Protein AF-A0A644VQV8-F1 (afdb_monomer_lite)

Secondary structure (DSSP, 8-state):
-PPPHHHHHHHHHHHHHHHHHHHTT--TT-TTTEEEEEEEEETTEEEESGGG----SEEEEEEEEEEETTEEEEEEEEEETTEEEEEEEEEEEETTEEEEEEEEE-

Sequence (106 aa):
MPLSTQTKDQILALLKKVEMCSLQESFAGSEKIIAPDAVLFAPGIEQRGREQFSPGRLVFEGSEVKGEGVIAWVSGGCSRDGKPGRFSAVLRGTGHAWELVLLHIA

Structure (mmCIF, N/CA/C/O backbone):
data_AF-A0A644VQV8-F1
#
_entry.id   AF-A0A644VQV8-F1
#
loop_
_atom_site.group_PDB
_atom_site.id
_atom_site.type_symbol
_atom_site.label_atom_id
_atom_site.label_alt_id
_atom_site.label_comp_id
_atom_site.label_asym_id
_atom_site.label_entity_id
_atom_site.label_seq_id
_atom_site.pdbx_PDB_ins_code
_atom_site.Cartn_x
_atom_site.Cartn_y
_atom_site.Cartn_z
_atom_site.occupancy
_atom_site.B_iso_or_equiv
_atom_site.auth_seq_id
_atom_site.auth_comp_id
_atom_site.auth_asym_id
_atom_site.auth_atom_id
_atom_site.pdbx_PDB_model_num
ATOM 1 N N . MET A 1 1 ? -20.464 2.136 10.114 1.00 60.47 1 MET A N 1
ATOM 2 C CA . MET A 1 1 ? -19.848 2.252 11.459 1.00 60.47 1 MET A CA 1
ATOM 3 C C . MET A 1 1 ? -18.415 2.735 11.296 1.00 60.47 1 MET A C 1
ATOM 5 O O . MET A 1 1 ? -17.776 2.291 10.351 1.00 60.47 1 MET A O 1
ATOM 9 N N . PRO A 1 2 ? -17.908 3.631 12.156 1.00 72.50 2 PRO A N 1
ATOM 10 C CA . PRO A 1 2 ? -16.500 4.019 12.119 1.00 72.50 2 PRO A CA 1
ATOM 11 C C . PRO A 1 2 ? -15.598 2.820 12.451 1.00 72.50 2 PRO A C 1
ATOM 13 O O . PRO A 1 2 ? -15.944 2.009 13.310 1.00 72.50 2 PRO A O 1
ATOM 16 N N . LEU A 1 3 ? -14.440 2.715 11.787 1.00 83.69 3 LEU A N 1
ATOM 17 C CA . LEU A 1 3 ? -13.417 1.726 12.142 1.00 83.69 3 LEU A CA 1
ATOM 18 C C . LEU A 1 3 ? -12.989 1.908 13.602 1.00 83.69 3 LEU A C 1
ATOM 20 O O . LEU A 1 3 ? -12.760 3.040 14.044 1.00 83.69 3 LEU A O 1
ATOM 24 N N . SER A 1 4 ? -12.829 0.794 14.318 1.00 90.06 4 SER A N 1
ATOM 25 C CA . SER A 1 4 ? -12.266 0.810 15.668 1.00 90.06 4 SER A CA 1
ATOM 26 C C . SER A 1 4 ? -10.831 1.351 15.652 1.00 90.06 4 SER A C 1
ATOM 28 O O . SER A 1 4 ? -10.116 1.201 14.657 1.00 90.06 4 SER A O 1
ATOM 30 N N . THR A 1 5 ? -10.387 1.952 16.759 1.00 90.94 5 THR A N 1
ATOM 31 C CA . THR A 1 5 ? -8.995 2.409 16.915 1.00 90.94 5 THR A CA 1
ATOM 32 C C . THR A 1 5 ? -8.011 1.262 16.688 1.00 90.94 5 THR A C 1
ATOM 34 O O . THR A 1 5 ? -7.084 1.407 15.902 1.00 90.94 5 THR A O 1
ATOM 37 N N . GLN A 1 6 ? -8.293 0.081 17.248 1.00 90.94 6 GLN A N 1
ATOM 38 C CA . GLN A 1 6 ? -7.469 -1.116 17.064 1.00 90.94 6 GLN A CA 1
ATOM 39 C C . GLN A 1 6 ? -7.293 -1.485 15.584 1.00 90.94 6 GLN A C 1
ATOM 41 O O . GLN A 1 6 ? -6.184 -1.778 15.145 1.00 90.94 6 GLN A O 1
ATOM 46 N N . THR A 1 7 ? -8.372 -1.456 14.797 1.00 91.44 7 THR A N 1
ATOM 47 C CA . THR A 1 7 ? -8.306 -1.763 13.362 1.00 91.44 7 THR A CA 1
ATOM 48 C C . THR A 1 7 ? -7.488 -0.724 12.599 1.00 91.44 7 THR A C 1
ATOM 50 O O . THR A 1 7 ? -6.702 -1.086 11.726 1.00 91.44 7 THR A O 1
ATOM 53 N N . LYS A 1 8 ? -7.626 0.562 12.943 1.00 92.69 8 LYS A N 1
ATOM 54 C CA . LYS A 1 8 ? -6.806 1.625 12.343 1.00 92.69 8 LYS A CA 1
ATOM 55 C C . LYS A 1 8 ? -5.324 1.418 12.648 1.00 92.69 8 LYS A C 1
ATOM 57 O O . LYS A 1 8 ? -4.517 1.463 11.724 1.00 92.69 8 LYS A O 1
ATOM 62 N N . ASP A 1 9 ? -4.981 1.116 13.897 1.00 92.81 9 ASP A N 1
ATOM 63 C CA . ASP A 1 9 ? -3.597 0.877 14.315 1.00 92.81 9 ASP A CA 1
ATOM 64 C C . ASP A 1 9 ? -2.989 -0.333 13.593 1.00 92.81 9 ASP A C 1
ATOM 66 O O . ASP A 1 9 ? -1.840 -0.289 13.157 1.00 92.81 9 ASP A O 1
ATOM 70 N N . GLN A 1 10 ? -3.771 -1.397 13.384 1.00 92.50 10 GLN A N 1
ATOM 71 C CA . GLN A 1 10 ? -3.349 -2.572 12.612 1.00 92.50 10 GLN A CA 1
ATOM 72 C C . GLN A 1 10 ? -3.054 -2.233 11.145 1.00 92.50 10 GLN A C 1
ATOM 74 O O . GLN A 1 10 ? -2.040 -2.678 10.605 1.00 92.50 10 GLN A O 1
ATOM 79 N N . ILE A 1 11 ? -3.909 -1.429 10.509 1.00 94.25 11 ILE A N 1
ATOM 80 C CA . ILE A 1 11 ? -3.722 -0.981 9.123 1.00 94.25 11 ILE A CA 1
ATOM 81 C C . ILE A 1 11 ? -2.482 -0.084 9.002 1.00 94.25 11 ILE A C 1
ATOM 83 O O . ILE A 1 11 ? -1.669 -0.271 8.097 1.00 94.25 11 ILE A O 1
ATOM 87 N N . LEU A 1 12 ? -2.296 0.854 9.933 1.00 94.56 12 LEU A N 1
ATOM 88 C CA . LEU A 1 12 ? -1.117 1.722 9.961 1.00 94.56 12 LEU A CA 1
ATOM 89 C C . LEU A 1 12 ? 0.171 0.923 10.202 1.00 94.56 12 LEU A C 1
ATOM 91 O O . LEU A 1 12 ? 1.178 1.156 9.534 1.00 94.56 12 LEU A O 1
ATOM 95 N N . ALA A 1 13 ? 0.136 -0.069 11.094 1.00 93.69 13 ALA A N 1
ATOM 96 C CA . ALA A 1 13 ? 1.259 -0.974 11.314 1.00 93.69 13 ALA A CA 1
ATOM 97 C C . ALA A 1 13 ? 1.588 -1.798 10.058 1.00 93.69 13 ALA A C 1
ATOM 99 O O . ALA A 1 13 ? 2.761 -2.039 9.774 1.00 93.69 13 ALA A O 1
ATOM 100 N N . LEU A 1 14 ? 0.579 -2.213 9.284 1.00 94.56 14 LEU A N 1
ATOM 101 C CA . LEU A 1 14 ? 0.786 -2.891 8.004 1.00 94.56 14 LEU A CA 1
ATOM 102 C C . LEU A 1 14 ? 1.449 -1.967 6.977 1.00 94.56 14 LEU A C 1
ATOM 104 O O . LEU A 1 14 ? 2.439 -2.370 6.368 1.00 94.56 14 LEU A O 1
ATOM 108 N N . LEU A 1 15 ? 0.984 -0.721 6.835 1.00 95.06 15 LEU A N 1
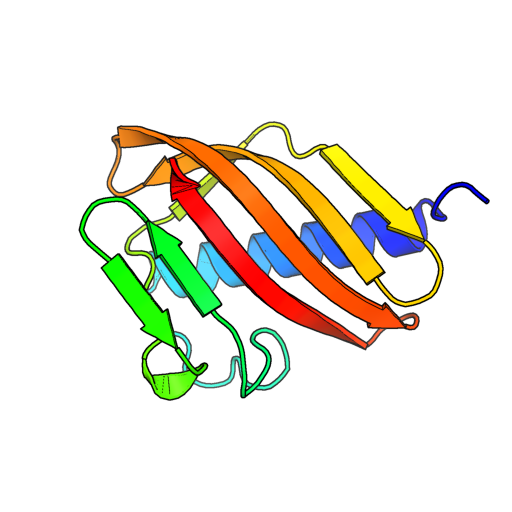ATOM 109 C CA . LEU A 1 15 ? 1.634 0.264 5.961 1.00 95.06 15 LEU A CA 1
ATOM 110 C C . LEU A 1 15 ? 3.087 0.511 6.361 1.00 95.06 15 LEU A C 1
ATOM 112 O O . LEU A 1 15 ? 3.961 0.554 5.500 1.00 95.06 15 LEU A O 1
ATOM 116 N N . LYS A 1 16 ? 3.376 0.574 7.664 1.00 94.75 16 LYS A N 1
ATOM 117 C CA . LYS A 1 16 ? 4.755 0.698 8.144 1.00 94.75 16 LYS A CA 1
ATOM 118 C C . LYS A 1 16 ? 5.616 -0.509 7.762 1.00 94.75 16 LYS A C 1
ATOM 120 O O . LYS A 1 16 ? 6.794 -0.342 7.465 1.00 94.75 16 LYS A O 1
ATOM 125 N N . LYS A 1 17 ? 5.056 -1.722 7.724 1.00 94.19 17 LYS A N 1
ATOM 126 C CA . LYS A 1 17 ? 5.779 -2.903 7.223 1.00 94.19 17 LYS A CA 1
ATOM 127 C C . LYS A 1 17 ? 6.060 -2.814 5.726 1.00 94.19 17 LYS A C 1
ATOM 129 O O . LYS A 1 17 ? 7.179 -3.111 5.328 1.00 94.19 17 LYS A O 1
ATOM 134 N N . VAL A 1 18 ? 5.092 -2.365 4.922 1.00 94.69 18 VAL A N 1
ATOM 135 C CA . VAL A 1 18 ? 5.298 -2.112 3.482 1.00 94.69 18 VAL A CA 1
ATOM 136 C C . VAL A 1 18 ? 6.426 -1.104 3.277 1.00 94.69 18 VAL A C 1
ATOM 138 O O . VAL A 1 18 ? 7.313 -1.339 2.463 1.00 94.69 18 VAL A O 1
ATOM 141 N N . GLU A 1 19 ? 6.432 -0.027 4.064 1.00 95.00 19 GLU A N 1
ATOM 142 C CA . GLU A 1 19 ? 7.499 0.973 4.068 1.00 95.00 19 GLU A CA 1
ATOM 143 C C . GLU A 1 19 ? 8.869 0.338 4.338 1.00 95.00 19 GLU A C 1
ATOM 145 O O . GLU A 1 19 ? 9.790 0.485 3.538 1.00 95.00 19 GLU A O 1
ATOM 150 N N . MET A 1 20 ? 8.996 -0.442 5.416 1.00 94.12 20 MET A N 1
ATOM 151 C CA . MET A 1 20 ? 10.251 -1.116 5.766 1.00 94.12 20 MET A CA 1
ATOM 152 C C . MET A 1 20 ? 10.729 -2.076 4.670 1.00 94.12 20 MET A C 1
ATOM 154 O O . MET A 1 20 ? 11.907 -2.044 4.320 1.00 94.12 20 MET A O 1
ATOM 158 N N . CYS A 1 21 ? 9.833 -2.890 4.101 1.00 93.50 21 CYS A N 1
ATOM 159 C CA . CYS A 1 21 ? 10.159 -3.779 2.981 1.00 93.50 21 CYS A CA 1
ATOM 160 C C . CYS A 1 21 ? 10.642 -2.989 1.756 1.00 93.50 21 CYS A C 1
ATOM 162 O O . CYS A 1 21 ? 11.624 -3.365 1.121 1.00 93.50 21 CYS A O 1
ATOM 164 N N . SER A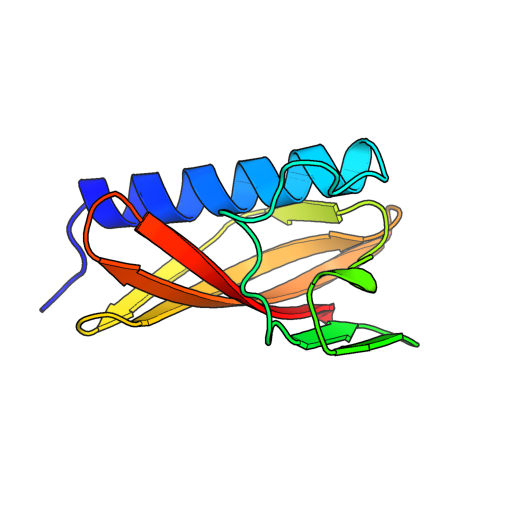 1 22 ? 9.998 -1.856 1.459 1.00 93.31 22 SER A N 1
ATOM 165 C CA . SER A 1 22 ? 10.381 -0.988 0.342 1.00 93.31 22 SER A CA 1
ATOM 166 C C . SER A 1 22 ? 11.768 -0.362 0.529 1.00 93.31 22 SER A C 1
ATOM 168 O O . SER A 1 22 ? 12.555 -0.310 -0.410 1.00 93.31 22 SER A O 1
ATOM 170 N N . LEU A 1 23 ? 12.105 0.050 1.757 1.00 91.94 23 LEU A N 1
ATOM 171 C CA . LEU A 1 23 ? 13.410 0.623 2.099 1.00 91.94 23 LEU A CA 1
ATOM 172 C C . LEU A 1 23 ? 14.532 -0.418 2.044 1.00 91.94 23 LEU A C 1
ATOM 174 O O . LEU A 1 23 ? 15.670 -0.075 1.736 1.00 91.94 23 LEU A O 1
ATOM 178 N N . GLN A 1 24 ? 14.211 -1.676 2.344 1.00 90.38 24 GLN A N 1
ATOM 179 C CA . GLN A 1 24 ? 15.120 -2.816 2.214 1.00 90.38 24 GLN A CA 1
ATOM 180 C C . GLN A 1 24 ? 15.171 -3.372 0.785 1.00 90.38 24 GLN A C 1
ATOM 182 O O . GLN A 1 24 ? 15.915 -4.319 0.540 1.00 90.38 24 GLN A O 1
ATOM 187 N N . GLU A 1 25 ? 14.370 -2.817 -0.132 1.00 86.81 25 GLU A N 1
ATOM 188 C CA . GLU A 1 25 ? 14.225 -3.274 -1.519 1.00 86.81 25 GLU A CA 1
ATOM 189 C C . GLU A 1 25 ? 13.887 -4.778 -1.609 1.00 86.81 25 GLU A C 1
ATOM 191 O O . GLU A 1 25 ? 14.211 -5.457 -2.581 1.00 86.81 25 GLU A O 1
ATOM 196 N N . SER A 1 26 ? 13.220 -5.313 -0.580 1.00 85.62 26 SER A N 1
ATOM 197 C CA . SER A 1 26 ? 12.913 -6.734 -0.459 1.00 85.62 26 SER A CA 1
ATOM 198 C C . SER A 1 26 ? 11.562 -6.960 0.201 1.00 85.62 26 SER A C 1
ATOM 200 O O . SER A 1 26 ? 11.297 -6.547 1.330 1.00 85.62 26 SER A O 1
ATOM 202 N N . PHE A 1 27 ? 10.721 -7.693 -0.521 1.00 84.75 27 PHE A N 1
ATOM 203 C CA . PHE A 1 27 ? 9.419 -8.171 -0.070 1.00 84.75 27 PHE A CA 1
ATOM 204 C C . PHE A 1 27 ? 9.432 -9.687 0.202 1.00 84.75 27 PHE A C 1
ATOM 2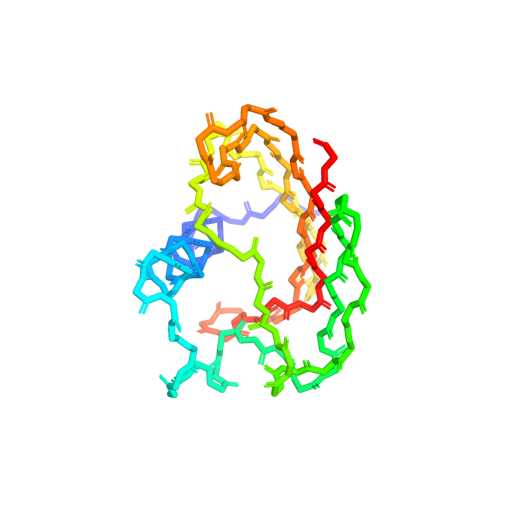06 O O . PHE A 1 27 ? 8.375 -10.308 0.316 1.00 84.75 27 PHE A O 1
ATOM 213 N N . ALA A 1 28 ? 10.610 -10.308 0.329 1.00 78.25 28 ALA A N 1
ATOM 214 C CA . ALA A 1 28 ? 10.713 -11.714 0.716 1.00 78.25 28 ALA A CA 1
ATOM 215 C C . ALA A 1 28 ? 10.059 -11.942 2.096 1.00 78.25 28 ALA A C 1
ATOM 217 O O . ALA A 1 28 ? 10.331 -11.203 3.041 1.00 78.25 28 ALA A O 1
ATOM 218 N N . GLY A 1 29 ? 9.173 -12.939 2.221 1.00 74.38 29 GLY A N 1
ATOM 219 C CA . GLY A 1 29 ? 8.434 -13.198 3.466 1.00 74.38 29 GLY A CA 1
ATOM 220 C C . GLY A 1 29 ? 7.241 -12.259 3.722 1.00 74.38 29 GLY A C 1
ATOM 221 O O . GLY A 1 29 ? 6.663 -12.262 4.813 1.00 74.38 29 GLY A O 1
ATOM 222 N N . SER A 1 30 ? 6.873 -11.420 2.745 1.00 74.38 30 SER A N 1
ATOM 223 C CA . SER A 1 30 ? 5.743 -10.486 2.838 1.00 74.38 30 SER A CA 1
ATOM 224 C C . SER A 1 30 ? 4.412 -11.085 2.365 1.00 74.38 30 SER A C 1
ATOM 226 O O . SER A 1 30 ? 3.456 -10.346 2.124 1.00 74.38 30 SER A O 1
ATOM 228 N N . GLU A 1 31 ? 4.295 -12.416 2.267 1.00 77.31 31 GLU A N 1
ATOM 229 C CA . GLU A 1 31 ? 3.120 -13.094 1.695 1.00 77.31 31 GLU A CA 1
ATOM 230 C C . GLU A 1 31 ? 1.825 -12.786 2.452 1.00 77.31 31 GLU A C 1
ATOM 232 O O . GLU A 1 31 ? 0.748 -12.927 1.884 1.00 77.31 31 GLU A O 1
ATOM 237 N N . LYS A 1 32 ? 1.940 -12.366 3.719 1.00 83.56 32 LYS A N 1
ATOM 238 C CA . LYS A 1 32 ? 0.827 -11.951 4.588 1.00 83.56 32 LYS A CA 1
ATOM 239 C C . LYS A 1 32 ? 0.557 -10.442 4.581 1.00 83.56 32 LYS A C 1
ATOM 241 O O . LYS A 1 32 ? -0.317 -9.984 5.304 1.00 83.56 32 LYS A O 1
ATOM 246 N N . ILE A 1 33 ? 1.370 -9.663 3.869 1.00 90.88 33 ILE A N 1
ATOM 247 C CA . ILE A 1 33 ? 1.298 -8.197 3.804 1.00 90.88 33 ILE A CA 1
ATOM 248 C C . ILE A 1 33 ? 0.753 -7.777 2.443 1.00 90.88 33 ILE A C 1
ATOM 250 O O . ILE A 1 33 ? -0.089 -6.888 2.380 1.00 90.88 33 ILE A O 1
ATOM 254 N N . ILE A 1 34 ? 1.228 -8.411 1.368 1.00 94.56 34 ILE A N 1
ATOM 255 C CA . ILE A 1 34 ? 0.842 -8.112 -0.010 1.00 94.56 34 ILE A CA 1
ATOM 256 C C . ILE A 1 34 ? -0.035 -9.248 -0.530 1.00 94.56 34 ILE A C 1
ATOM 258 O O . ILE A 1 34 ? 0.391 -10.407 -0.585 1.00 94.56 34 ILE A O 1
ATO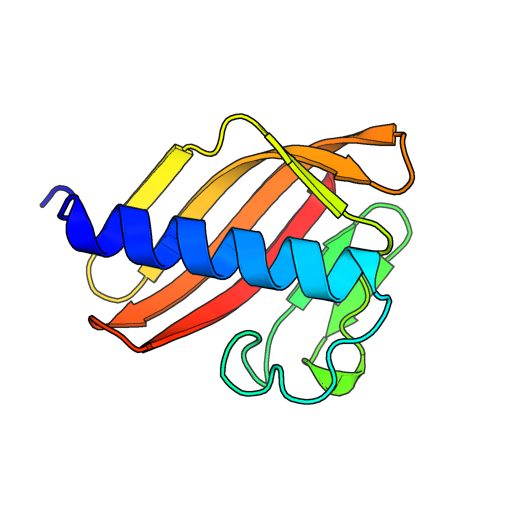M 262 N N . ALA A 1 35 ? -1.255 -8.907 -0.934 1.00 94.38 35 ALA A N 1
ATOM 263 C CA . ALA A 1 35 ? -2.175 -9.860 -1.526 1.00 94.38 35 ALA A CA 1
ATOM 264 C C . ALA A 1 35 ? -1.579 -10.466 -2.814 1.00 94.38 35 ALA A C 1
ATOM 266 O O . ALA A 1 35 ? -0.890 -9.769 -3.563 1.00 94.38 35 ALA A O 1
ATOM 267 N N . PRO A 1 36 ? -1.835 -11.752 -3.119 1.00 93.25 36 PRO A N 1
ATOM 268 C CA . PRO A 1 36 ? -1.288 -12.400 -4.315 1.00 93.25 36 PRO A CA 1
ATOM 269 C C . PRO A 1 36 ? -1.683 -11.687 -5.615 1.00 93.25 36 PRO A C 1
ATOM 271 O O . PRO A 1 36 ? -0.907 -11.685 -6.562 1.00 93.25 36 PRO A O 1
ATOM 274 N N . ASP A 1 37 ? -2.855 -11.056 -5.627 1.00 94.56 37 ASP A N 1
ATOM 275 C CA . ASP A 1 37 ? -3.475 -10.286 -6.705 1.00 94.56 37 ASP A CA 1
ATOM 276 C C . ASP A 1 37 ? -3.259 -8.766 -6.573 1.00 94.56 37 ASP A C 1
ATOM 278 O O . ASP A 1 37 ? -3.958 -7.989 -7.222 1.00 94.56 37 ASP A O 1
ATOM 282 N N . ALA A 1 38 ? -2.311 -8.327 -5.737 1.00 95.75 38 ALA A N 1
ATOM 283 C CA . ALA A 1 38 ? -2.081 -6.908 -5.499 1.00 95.75 38 ALA A CA 1
ATOM 284 C C . ALA A 1 38 ? -1.706 -6.148 -6.778 1.00 95.75 38 ALA A C 1
ATOM 286 O O . ALA A 1 38 ? -0.995 -6.660 -7.645 1.00 95.75 38 ALA A O 1
ATOM 287 N N . VAL A 1 39 ? -2.145 -4.897 -6.867 1.00 97.50 39 VAL A N 1
ATOM 288 C CA . VAL A 1 39 ? -1.839 -4.008 -7.990 1.00 97.50 39 VAL A CA 1
ATOM 289 C C . VAL A 1 39 ? -1.085 -2.784 -7.492 1.00 97.50 39 VAL A C 1
ATOM 291 O O . VAL A 1 39 ? -1.474 -2.158 -6.506 1.00 97.50 39 VAL A O 1
ATOM 294 N N . LEU A 1 40 ? -0.013 -2.426 -8.190 1.00 97.19 40 LEU A N 1
ATOM 295 C CA . LEU A 1 40 ? 0.740 -1.205 -7.948 1.00 97.19 40 LEU A CA 1
ATOM 296 C C . LEU A 1 40 ? 0.678 -0.308 -9.182 1.00 97.19 40 LEU A C 1
ATOM 298 O O . LEU A 1 40 ? 1.073 -0.711 -10.276 1.00 97.19 40 LEU A O 1
ATOM 302 N N . PHE A 1 41 ? 0.249 0.929 -8.963 1.00 97.62 41 PHE A N 1
ATOM 303 C CA . PHE A 1 41 ? 0.322 2.017 -9.925 1.00 97.62 41 PHE A CA 1
ATOM 304 C C . PHE A 1 41 ? 1.190 3.131 -9.362 1.00 97.62 41 PHE A C 1
ATOM 306 O O . PHE A 1 41 ? 0.956 3.622 -8.259 1.00 97.62 41 PHE A O 1
ATOM 313 N N . ALA A 1 42 ? 2.184 3.558 -10.123 1.00 95.56 42 ALA A N 1
ATOM 314 C CA . ALA A 1 42 ? 3.004 4.702 -9.770 1.00 95.56 42 ALA A CA 1
ATOM 315 C C . ALA A 1 42 ? 3.585 5.332 -11.048 1.00 95.56 42 ALA A C 1
ATOM 317 O O . ALA A 1 42 ? 3.539 4.698 -12.103 1.00 95.56 42 ALA A O 1
ATOM 318 N N . PRO A 1 43 ? 4.171 6.544 -11.015 1.00 92.94 43 PRO A N 1
ATOM 319 C CA . PRO A 1 43 ? 4.802 7.122 -12.198 1.00 92.94 43 PRO A CA 1
ATOM 320 C C . PRO A 1 43 ? 5.796 6.155 -12.855 1.00 92.94 43 PRO A C 1
ATOM 322 O O . PRO A 1 43 ? 6.784 5.762 -12.223 1.00 92.94 43 PRO A O 1
ATOM 325 N N . GLY A 1 44 ? 5.495 5.765 -14.100 1.00 92.19 44 GLY A N 1
ATOM 326 C CA . GLY A 1 44 ? 6.275 4.818 -14.905 1.00 92.19 44 GLY A CA 1
ATOM 327 C C . GLY A 1 44 ? 6.164 3.342 -14.499 1.00 92.19 44 GLY A C 1
ATOM 328 O O . GLY A 1 44 ? 6.922 2.532 -15.021 1.00 92.19 44 GLY A O 1
ATOM 329 N N . ILE A 1 45 ? 5.269 2.988 -13.572 1.00 93.81 45 ILE A N 1
ATOM 330 C CA . ILE A 1 45 ? 5.127 1.637 -13.017 1.00 93.81 45 ILE A CA 1
ATOM 331 C C . ILE A 1 45 ? 3.654 1.215 -13.060 1.00 93.81 45 ILE A C 1
ATOM 333 O O . ILE A 1 45 ? 2.799 1.840 -12.433 1.00 93.81 45 ILE A O 1
ATOM 337 N N . GLU A 1 46 ? 3.384 0.102 -13.738 1.00 96.00 46 GLU A N 1
ATOM 338 C CA . GLU A 1 46 ? 2.173 -0.700 -13.562 1.00 96.00 46 GLU A CA 1
ATOM 339 C C . GLU A 1 46 ? 2.611 -2.141 -13.300 1.00 96.00 46 GLU A C 1
ATOM 341 O O . GLU A 1 46 ? 3.228 -2.776 -14.155 1.00 96.00 46 GLU A O 1
ATOM 346 N N . GLN A 1 47 ? 2.324 -2.647 -12.104 1.00 95.50 47 GLN A N 1
ATOM 347 C CA . GLN A 1 47 ? 2.678 -4.004 -11.694 1.00 95.50 47 GLN A CA 1
ATOM 348 C C . GLN A 1 47 ? 1.451 -4.720 -11.151 1.00 95.50 47 GLN A C 1
ATOM 350 O O . GLN A 1 47 ? 0.610 -4.131 -10.467 1.00 95.50 47 GLN A O 1
ATOM 355 N N . ARG A 1 48 ? 1.362 -6.014 -11.453 1.00 95.00 48 ARG A N 1
ATOM 356 C CA . ARG A 1 48 ? 0.283 -6.885 -10.994 1.00 95.00 48 ARG A CA 1
ATOM 357 C C . ARG A 1 48 ? 0.870 -8.140 -10.378 1.00 95.00 48 ARG A C 1
ATOM 359 O O . ARG A 1 48 ? 1.761 -8.766 -10.947 1.00 95.00 48 ARG A O 1
ATOM 366 N N . GLY A 1 49 ? 0.305 -8.514 -9.244 1.00 92.06 49 GLY A N 1
ATOM 367 C CA . GLY A 1 49 ? 0.732 -9.638 -8.438 1.00 92.06 49 GLY A CA 1
ATOM 368 C C . GLY A 1 49 ? 1.892 -9.296 -7.508 1.00 92.06 49 GLY A C 1
ATOM 369 O O . GLY A 1 49 ? 2.768 -8.489 -7.825 1.00 92.06 49 GLY A O 1
ATOM 370 N N . ARG A 1 50 ? 1.910 -9.940 -6.336 1.00 91.44 50 ARG A N 1
ATOM 371 C CA . ARG A 1 50 ? 2.909 -9.644 -5.294 1.00 91.44 50 ARG A CA 1
ATOM 372 C C . ARG A 1 50 ? 4.352 -9.915 -5.707 1.00 91.44 50 ARG A C 1
ATOM 374 O O . ARG A 1 50 ? 5.254 -9.286 -5.176 1.00 91.44 50 ARG A O 1
ATOM 381 N N . GLU A 1 51 ? 4.579 -10.860 -6.617 1.00 88.12 51 GLU A N 1
ATOM 382 C CA . GLU A 1 51 ? 5.932 -11.285 -7.006 1.00 88.12 51 GLU A CA 1
ATOM 383 C C . GLU A 1 51 ? 6.703 -10.175 -7.720 1.00 88.12 51 GLU A C 1
ATOM 385 O O . GLU A 1 51 ? 7.924 -10.105 -7.632 1.00 88.12 51 GLU A O 1
ATOM 390 N N . GLN A 1 52 ? 5.978 -9.288 -8.401 1.00 86.06 52 GLN A N 1
ATOM 391 C CA . GLN A 1 52 ? 6.550 -8.151 -9.112 1.00 86.06 52 GLN A CA 1
ATOM 392 C C . GLN A 1 52 ? 6.520 -6.875 -8.269 1.00 86.06 52 GLN A C 1
ATOM 394 O O . GLN A 1 52 ? 6.989 -5.848 -8.741 1.00 86.06 52 GLN A O 1
ATOM 399 N N . PHE A 1 53 ? 5.960 -6.919 -7.055 1.00 89.81 53 PHE A N 1
ATOM 400 C CA . PHE A 1 53 ? 5.648 -5.734 -6.267 1.00 89.81 53 PHE A CA 1
ATOM 401 C C . PHE A 1 53 ? 6.920 -5.007 -5.822 1.00 89.81 53 PHE A C 1
ATOM 403 O O . PHE A 1 53 ? 7.635 -5.452 -4.925 1.00 89.81 53 PHE A O 1
ATOM 410 N N . SER A 1 54 ? 7.190 -3.864 -6.449 1.00 91.25 54 SER A N 1
ATOM 411 C CA . SER A 1 54 ? 8.371 -3.050 -6.183 1.00 91.25 54 SER A CA 1
ATOM 412 C C . SER A 1 54 ? 8.061 -1.562 -6.403 1.00 91.25 54 SER A C 1
ATOM 414 O O . SER A 1 54 ? 8.182 -1.057 -7.521 1.00 91.25 54 SER A O 1
ATOM 416 N N . PRO A 1 55 ? 7.641 -0.832 -5.350 1.00 91.19 55 PRO A N 1
ATOM 417 C CA . PRO A 1 55 ? 7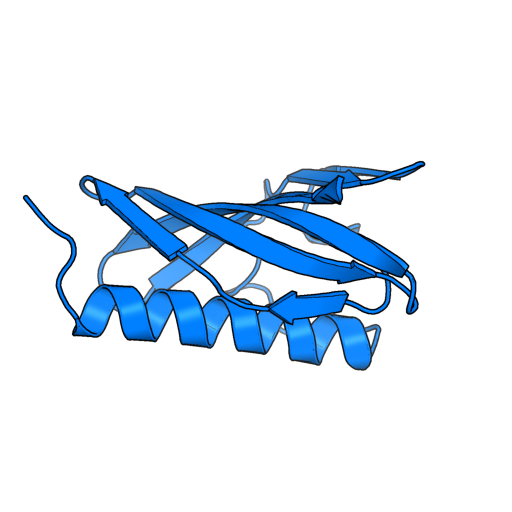.309 0.592 -5.441 1.00 91.19 55 PRO A CA 1
ATOM 418 C C . PRO A 1 55 ? 8.519 1.538 -5.430 1.00 91.19 55 PRO A C 1
ATOM 420 O O . PRO A 1 55 ? 8.322 2.752 -5.478 1.00 91.19 55 PRO A O 1
ATOM 423 N N . GLY A 1 56 ? 9.749 1.019 -5.366 1.00 91.75 56 GLY A N 1
ATOM 424 C CA . GLY A 1 56 ? 10.932 1.815 -5.023 1.00 91.75 56 GLY A CA 1
ATOM 425 C C . GLY A 1 56 ? 10.970 2.157 -3.531 1.00 91.75 56 GLY A C 1
ATOM 426 O O . GLY A 1 56 ? 10.183 1.621 -2.747 1.00 91.75 56 GLY A O 1
ATOM 427 N N . ARG A 1 57 ? 11.879 3.046 -3.118 1.00 94.44 57 ARG A N 1
ATOM 428 C CA . ARG A 1 57 ? 11.997 3.438 -1.704 1.00 94.44 57 ARG A CA 1
ATOM 429 C C . ARG A 1 57 ? 10.832 4.336 -1.334 1.00 94.44 57 ARG A C 1
ATOM 431 O O . ARG A 1 57 ? 10.729 5.442 -1.860 1.00 94.44 57 ARG A O 1
ATOM 438 N N . LEU A 1 58 ? 9.979 3.879 -0.427 1.00 95.56 58 LEU A N 1
ATOM 439 C CA . LEU A 1 58 ? 8.745 4.563 -0.069 1.00 95.56 58 LEU A CA 1
ATOM 440 C C . LEU A 1 58 ? 8.759 4.956 1.408 1.00 95.56 58 LEU A C 1
ATOM 442 O O . LEU A 1 58 ? 9.208 4.184 2.249 1.00 95.56 58 LEU A O 1
ATOM 446 N N . VAL A 1 59 ? 8.247 6.147 1.712 1.00 96.81 59 VAL A N 1
ATOM 447 C CA . VAL A 1 59 ? 7.956 6.626 3.072 1.00 96.81 59 VAL A CA 1
ATOM 448 C C . VAL A 1 59 ? 6.544 7.192 3.090 1.00 96.81 59 VAL A C 1
ATOM 450 O O . VAL A 1 59 ? 6.215 8.011 2.234 1.00 96.81 59 VAL A O 1
ATOM 453 N N . PHE A 1 60 ? 5.704 6.761 4.031 1.00 97.00 60 PHE A N 1
ATOM 454 C CA . PHE A 1 60 ? 4.332 7.252 4.176 1.00 97.00 60 PHE A CA 1
ATOM 455 C C . PHE A 1 60 ? 4.248 8.367 5.223 1.00 97.00 60 PHE A C 1
ATOM 457 O O . PHE A 1 60 ? 4.828 8.275 6.303 1.00 97.00 60 PHE A O 1
ATOM 464 N N . GLU A 1 61 ? 3.459 9.403 4.941 1.00 94.69 61 GLU A N 1
ATOM 465 C CA . GLU A 1 61 ? 3.310 10.580 5.799 1.00 94.69 61 GLU A CA 1
ATOM 466 C C . GLU A 1 61 ? 1.832 10.965 5.944 1.00 94.69 61 GLU A C 1
ATOM 468 O O . GLU A 1 61 ? 1.070 10.940 4.977 1.00 94.69 61 GLU A O 1
ATOM 473 N N . GLY A 1 62 ? 1.403 11.329 7.159 1.00 92.25 62 GLY A N 1
ATOM 474 C CA . GLY A 1 62 ? 0.053 11.861 7.400 1.00 92.25 62 GLY A CA 1
ATOM 475 C C . GLY A 1 62 ? -1.078 10.961 6.883 1.00 92.25 62 GLY A C 1
ATOM 476 O O . GLY A 1 62 ? -1.931 11.415 6.124 1.00 92.25 62 GLY A O 1
ATOM 477 N N . SER A 1 63 ? -1.060 9.676 7.246 1.00 95.69 63 SER A N 1
ATOM 478 C CA . SER A 1 63 ? -2.023 8.684 6.747 1.00 95.69 63 SER A CA 1
ATOM 479 C C . SER A 1 63 ? -3.407 8.827 7.391 1.00 95.69 63 SER A C 1
ATOM 481 O O . SER A 1 63 ? -3.550 8.717 8.608 1.00 95.69 63 SER A O 1
ATOM 483 N N . GLU A 1 64 ? -4.442 8.995 6.569 1.00 96.25 64 GLU A N 1
ATOM 484 C CA . GLU A 1 64 ? -5.847 8.932 6.974 1.00 96.25 64 GLU A CA 1
ATOM 485 C C . GLU A 1 64 ? -6.435 7.567 6.607 1.00 96.25 64 GLU A C 1
ATOM 487 O O . GLU A 1 64 ? -6.415 7.173 5.442 1.00 96.25 64 GLU A O 1
ATOM 492 N N . VAL A 1 65 ? -6.995 6.863 7.595 1.00 95.69 65 VAL A N 1
ATOM 493 C CA . VAL A 1 65 ? -7.587 5.529 7.423 1.00 95.69 65 VAL A CA 1
ATOM 494 C C . VAL A 1 65 ? -9.109 5.603 7.498 1.00 95.69 65 VAL A C 1
ATOM 496 O O . VAL A 1 65 ? -9.681 6.046 8.501 1.00 95.69 65 VAL A O 1
ATOM 499 N N . LYS A 1 66 ? -9.769 5.088 6.463 1.00 94.50 66 LYS A N 1
ATOM 500 C CA . LYS A 1 66 ? -11.217 4.863 6.397 1.00 94.50 66 LYS A CA 1
ATOM 501 C C . LYS A 1 66 ? -11.481 3.417 5.982 1.00 94.50 66 LYS A C 1
ATOM 503 O O . LYS A 1 66 ? -10.592 2.732 5.490 1.00 94.50 66 LYS A O 1
ATOM 508 N N . GLY A 1 67 ? -12.691 2.926 6.209 1.00 91.88 67 GLY A N 1
ATOM 509 C CA . GLY A 1 67 ? -13.045 1.570 5.812 1.00 91.88 67 GLY A CA 1
ATOM 510 C C . GLY A 1 67 ? -14.442 1.176 6.241 1.00 91.88 67 GLY A C 1
ATOM 511 O O . GLY A 1 67 ? -15.059 1.826 7.088 1.00 91.88 67 GLY A O 1
ATOM 512 N N . GLU A 1 68 ? -14.911 0.096 5.638 1.00 89.56 68 GLU A N 1
ATOM 513 C CA . GLU A 1 68 ? -16.229 -0.472 5.846 1.00 89.56 68 GLU A CA 1
ATOM 514 C C . GLU A 1 68 ? -16.166 -1.993 5.688 1.00 89.56 68 GLU A C 1
ATOM 516 O O . GLU A 1 68 ? -15.656 -2.521 4.697 1.00 89.56 68 GLU A O 1
ATOM 521 N N . GLY A 1 69 ? -16.676 -2.709 6.694 1.00 88.38 69 GLY A N 1
ATOM 522 C CA . GLY A 1 69 ? -16.635 -4.167 6.722 1.00 88.38 69 GLY A CA 1
ATOM 523 C C . GLY A 1 69 ? -15.204 -4.696 6.633 1.00 88.38 69 GLY A C 1
ATOM 524 O O . GLY A 1 69 ? -14.404 -4.488 7.544 1.00 88.38 69 GLY A O 1
ATOM 525 N N . VAL A 1 70 ? -14.909 -5.393 5.536 1.00 92.31 70 VAL A N 1
ATOM 526 C CA . VAL A 1 70 ? -13.634 -6.091 5.301 1.00 92.31 70 VAL A CA 1
ATOM 527 C C . VAL A 1 70 ? -12.671 -5.320 4.400 1.00 92.31 70 VAL A C 1
ATOM 529 O O . VAL A 1 70 ? -11.646 -5.863 3.997 1.00 92.31 70 VAL A O 1
ATOM 532 N N . ILE A 1 71 ? -13.009 -4.082 4.035 1.00 94.88 71 ILE A N 1
ATOM 533 C CA . ILE A 1 71 ? -12.207 -3.242 3.146 1.00 94.88 71 ILE A CA 1
ATOM 534 C C . ILE A 1 71 ? -11.841 -1.954 3.873 1.00 94.88 71 ILE A C 1
ATOM 536 O O . ILE A 1 71 ? -12.676 -1.320 4.519 1.00 94.88 71 ILE A O 1
ATOM 540 N N . ALA A 1 72 ? -10.586 -1.548 3.736 1.00 95.44 72 ALA A N 1
ATOM 541 C CA . ALA A 1 72 ? -10.106 -0.260 4.192 1.00 95.44 72 ALA A CA 1
ATOM 542 C C . ALA A 1 72 ? -9.372 0.464 3.067 1.00 95.44 72 ALA A C 1
ATOM 544 O O . ALA A 1 72 ? -8.756 -0.154 2.201 1.00 95.44 72 ALA A O 1
ATOM 545 N N . TRP A 1 73 ? -9.423 1.787 3.101 1.00 96.12 73 TRP A N 1
ATOM 546 C CA . TRP A 1 73 ? -8.658 2.661 2.229 1.00 96.12 73 TRP A CA 1
ATOM 547 C C . TRP A 1 73 ? -7.865 3.645 3.073 1.00 96.12 73 TRP A C 1
ATOM 549 O O . TRP A 1 73 ? -8.362 4.212 4.052 1.00 96.12 73 TRP A O 1
ATOM 559 N N . VAL A 1 74 ? -6.613 3.832 2.680 1.00 97.56 74 VAL A N 1
ATOM 560 C CA . VAL A 1 74 ? -5.695 4.764 3.320 1.00 97.56 74 VAL A CA 1
ATOM 561 C C . VAL A 1 74 ? -5.208 5.749 2.285 1.00 97.56 74 VAL A C 1
ATOM 563 O O . VAL A 1 74 ? -4.844 5.358 1.182 1.00 97.56 74 VAL A O 1
ATOM 566 N N . SER A 1 75 ? -5.187 7.023 2.637 1.00 98.00 75 SER A N 1
ATOM 567 C CA . SER A 1 75 ? -4.629 8.067 1.785 1.00 98.00 75 SER A CA 1
ATOM 568 C C . SER A 1 75 ? -3.771 9.009 2.604 1.00 98.00 75 SER A C 1
ATOM 570 O O . SER A 1 75 ? -4.058 9.244 3.775 1.00 98.00 75 SER A O 1
ATOM 572 N N . GLY A 1 76 ? -2.748 9.583 1.988 1.00 97.88 76 GLY A N 1
ATOM 573 C CA . GLY A 1 76 ? -1.853 10.510 2.666 1.00 97.88 76 GLY A CA 1
ATOM 574 C C . GLY A 1 76 ? -0.804 11.082 1.727 1.00 97.88 76 GLY A C 1
ATOM 575 O O . GLY A 1 76 ? -0.922 10.979 0.499 1.00 97.88 76 GLY A O 1
ATOM 576 N N . GLY A 1 77 ? 0.210 11.698 2.323 1.00 98.12 77 GLY A N 1
ATOM 577 C CA . GLY A 1 77 ? 1.448 12.047 1.641 1.00 98.12 77 GLY A CA 1
ATOM 578 C C . GLY A 1 77 ? 2.393 10.852 1.589 1.00 98.12 77 GLY A C 1
ATOM 579 O O . GLY A 1 77 ? 2.289 9.912 2.380 1.00 98.12 77 GLY A O 1
ATOM 580 N N . CYS A 1 78 ? 3.323 10.875 0.648 1.00 97.44 78 CYS A N 1
ATOM 581 C CA . CYS A 1 78 ? 4.444 9.951 0.647 1.00 97.44 78 CYS A CA 1
ATOM 582 C C . CYS A 1 78 ? 5.682 10.591 0.026 1.00 97.44 78 CYS A C 1
ATOM 584 O O . CYS A 1 78 ? 5.584 11.565 -0.717 1.00 97.44 78 CYS A O 1
ATOM 586 N N . SER A 1 79 ? 6.838 9.988 0.268 1.00 96.69 79 SER A N 1
ATOM 587 C CA . SER A 1 79 ? 8.056 10.234 -0.495 1.00 96.69 79 SER A CA 1
ATOM 588 C C . SER A 1 79 ? 8.456 8.951 -1.212 1.00 96.69 79 SER A C 1
ATOM 590 O O . SER A 1 79 ? 8.619 7.919 -0.561 1.00 96.69 79 SER A O 1
ATOM 592 N N . ARG A 1 80 ? 8.587 9.001 -2.543 1.00 95.06 80 ARG A N 1
ATOM 593 C CA . ARG A 1 80 ? 9.077 7.887 -3.368 1.00 95.06 80 ARG A CA 1
ATOM 594 C C . ARG A 1 80 ? 10.421 8.263 -3.968 1.00 95.06 80 ARG A C 1
ATOM 596 O O . ARG A 1 80 ? 10.514 9.243 -4.704 1.00 95.06 80 ARG A O 1
ATOM 603 N N . ASP A 1 81 ? 11.465 7.511 -3.638 1.00 93.56 81 ASP A N 1
ATOM 604 C CA . ASP A 1 81 ? 12.844 7.779 -4.064 1.00 93.56 81 ASP A CA 1
ATOM 605 C C . ASP A 1 81 ? 13.277 9.232 -3.761 1.00 93.56 81 ASP A C 1
ATOM 607 O O . ASP A 1 81 ? 13.951 9.892 -4.553 1.00 93.56 81 ASP A O 1
ATOM 611 N N . GLY A 1 82 ? 12.825 9.760 -2.615 1.00 92.38 82 GLY A N 1
ATOM 612 C CA . GLY A 1 82 ? 13.086 11.131 -2.168 1.00 92.38 82 GLY A CA 1
ATOM 613 C C . GLY A 1 82 ? 12.196 12.206 -2.803 1.00 92.38 82 GLY A C 1
ATOM 614 O O . GLY A 1 82 ? 12.331 13.378 -2.453 1.00 92.38 82 GLY A O 1
ATOM 615 N N . LYS A 1 83 ? 11.289 11.845 -3.718 1.00 94.31 83 LYS A N 1
ATOM 616 C CA . LYS A 1 83 ? 10.355 12.782 -4.354 1.00 94.31 83 LYS A CA 1
ATOM 617 C C . LYS A 1 83 ? 9.023 12.797 -3.602 1.00 94.31 83 LYS A C 1
ATOM 619 O O . LYS A 1 83 ? 8.423 11.731 -3.446 1.00 94.31 83 LYS A O 1
ATOM 624 N N . PRO A 1 84 ? 8.540 13.971 -3.162 1.00 96.12 84 PRO A N 1
ATOM 625 C CA . PRO A 1 84 ? 7.249 14.070 -2.500 1.00 96.12 84 PRO A CA 1
ATOM 626 C C . PRO A 1 84 ? 6.119 13.751 -3.479 1.00 96.12 84 PRO A C 1
ATOM 628 O O . PRO A 1 84 ? 6.187 14.090 -4.661 1.00 96.12 84 PRO A O 1
ATOM 631 N N . GLY A 1 85 ? 5.068 13.135 -2.961 1.00 96.00 85 GLY A N 1
ATOM 632 C CA . GLY A 1 85 ? 3.882 12.752 -3.708 1.00 96.00 85 GLY A CA 1
ATOM 633 C C . GLY A 1 85 ? 2.715 12.446 -2.781 1.00 96.00 85 GLY A C 1
ATOM 634 O O . GLY A 1 85 ? 2.748 12.709 -1.572 1.00 96.00 85 GLY A O 1
ATOM 635 N N . ARG A 1 86 ? 1.658 11.886 -3.356 1.00 97.88 86 ARG A N 1
ATOM 636 C CA . ARG A 1 86 ? 0.499 11.391 -2.609 1.00 97.88 86 ARG A CA 1
ATOM 637 C C . ARG A 1 86 ? 0.306 9.918 -2.883 1.00 97.88 86 ARG A C 1
ATOM 639 O O . ARG A 1 86 ? 0.671 9.419 -3.942 1.00 97.88 86 ARG A O 1
ATOM 646 N N . PHE A 1 87 ? -0.337 9.233 -1.949 1.00 98.06 87 PHE A N 1
ATOM 647 C CA . PHE A 1 87 ? -0.705 7.844 -2.162 1.00 98.06 87 PHE A CA 1
ATOM 648 C C . PHE A 1 87 ? -2.160 7.571 -1.811 1.00 98.06 87 PHE A C 1
ATOM 650 O O . PHE A 1 87 ? -2.820 8.303 -1.065 1.00 98.06 87 PHE A O 1
ATOM 657 N N . SER A 1 88 ? -2.658 6.479 -2.369 1.00 98.31 88 SER A N 1
ATOM 658 C CA . SER A 1 88 ? -3.878 5.812 -1.948 1.00 98.31 88 SER A CA 1
ATOM 659 C C . SER A 1 88 ? -3.622 4.313 -1.928 1.00 98.31 88 SER A C 1
ATOM 661 O O . SER A 1 88 ? -3.086 3.755 -2.880 1.00 98.31 88 SER A O 1
ATOM 663 N N . ALA A 1 89 ? -3.988 3.663 -0.837 1.00 98.25 89 ALA A N 1
ATOM 664 C CA . ALA A 1 89 ? -3.860 2.232 -0.647 1.00 98.25 89 ALA A CA 1
ATOM 665 C C . ALA A 1 89 ? -5.231 1.636 -0.348 1.00 98.25 89 ALA A C 1
ATOM 667 O O . ALA A 1 89 ? -6.023 2.235 0.379 1.00 98.25 89 ALA A O 1
ATOM 668 N N . VAL A 1 90 ? -5.493 0.446 -0.878 1.00 97.94 90 VAL A N 1
ATOM 669 C CA . VAL A 1 90 ? -6.659 -0.359 -0.513 1.00 97.94 90 VAL A CA 1
ATOM 670 C C . VAL A 1 90 ? -6.160 -1.622 0.160 1.00 97.94 90 VAL A C 1
ATOM 672 O O . VAL A 1 90 ? -5.239 -2.284 -0.328 1.00 97.94 90 VAL A O 1
ATOM 675 N N . LEU A 1 91 ? -6.781 -1.947 1.287 1.00 96.69 91 LEU A N 1
ATOM 676 C CA . LEU A 1 91 ? -6.526 -3.150 2.051 1.00 96.69 91 LEU A CA 1
ATOM 677 C C . LEU A 1 91 ? -7.808 -3.965 2.162 1.00 96.69 91 LEU A C 1
ATOM 679 O O . LEU A 1 91 ? -8.897 -3.406 2.310 1.00 96.69 91 LEU A O 1
ATOM 683 N N . ARG A 1 92 ? -7.667 -5.287 2.145 1.00 95.25 92 ARG A N 1
ATOM 684 C CA . ARG A 1 92 ? -8.745 -6.213 2.498 1.00 95.25 92 ARG A CA 1
ATOM 685 C C . ARG A 1 92 ? -8.348 -7.027 3.716 1.00 95.25 92 ARG A C 1
ATOM 687 O O . ARG A 1 92 ? -7.166 -7.304 3.907 1.00 95.25 92 ARG A O 1
ATOM 694 N N . GLY A 1 93 ? -9.319 -7.424 4.522 1.00 91.94 93 GLY A N 1
ATOM 695 C CA . GLY A 1 93 ? -9.062 -8.264 5.678 1.00 91.94 93 GLY A CA 1
ATOM 696 C C . GLY A 1 93 ? -10.054 -8.080 6.809 1.00 91.94 93 GLY A C 1
ATOM 697 O O . GLY A 1 93 ? -10.987 -7.284 6.746 1.00 91.94 93 GLY A O 1
ATOM 698 N N . THR A 1 94 ? -9.832 -8.842 7.873 1.00 81.69 94 THR A N 1
ATOM 699 C CA . THR A 1 94 ? -10.621 -8.763 9.105 1.00 81.69 94 THR A CA 1
ATOM 700 C C . THR A 1 94 ? -9.722 -8.941 10.313 1.00 81.69 94 THR A C 1
ATOM 702 O O . THR A 1 94 ? -8.874 -9.836 10.327 1.00 81.69 94 THR A O 1
ATOM 705 N N . GLY A 1 95 ? -9.942 -8.141 11.359 1.00 73.31 95 GLY A N 1
ATOM 706 C CA . GLY A 1 95 ? -9.210 -8.267 12.619 1.00 73.31 95 GLY A CA 1
ATOM 707 C C . GLY A 1 95 ? -7.693 -8.219 12.407 1.00 73.31 95 GLY A C 1
ATOM 708 O O . GLY A 1 95 ? -7.161 -7.204 11.978 1.00 73.31 95 GLY A O 1
ATOM 709 N N . HIS A 1 96 ? -7.004 -9.326 12.692 1.00 74.06 96 HIS A N 1
ATOM 710 C CA . HIS A 1 96 ? -5.537 -9.419 12.699 1.00 74.06 96 HIS A CA 1
ATOM 711 C C . HIS A 1 96 ? -4.894 -9.736 11.334 1.00 74.06 96 HIS A C 1
ATOM 713 O O . HIS A 1 96 ? -3.669 -9.835 11.264 1.00 74.06 96 HIS A O 1
ATOM 719 N N . ALA A 1 97 ? -5.682 -9.926 10.272 1.00 87.75 97 ALA A N 1
ATOM 720 C CA . ALA A 1 97 ? -5.197 -10.368 8.964 1.00 87.75 97 ALA A CA 1
ATOM 721 C C . ALA A 1 97 ? -5.641 -9.396 7.864 1.00 87.75 97 ALA A C 1
ATOM 723 O O . ALA A 1 97 ? -6.641 -9.628 7.187 1.00 87.75 97 ALA A O 1
ATOM 724 N N . TRP A 1 98 ? -4.912 -8.289 7.735 1.00 93.88 98 TRP A N 1
ATOM 725 C CA . TRP A 1 98 ? -5.057 -7.338 6.634 1.00 93.88 98 TRP A CA 1
ATOM 726 C C . TRP A 1 98 ? -3.985 -7.587 5.581 1.00 93.88 98 TRP A C 1
ATOM 728 O O . TRP A 1 98 ? -2.864 -7.953 5.920 1.00 93.88 98 TRP A O 1
ATOM 738 N N . GLU A 1 99 ? -4.328 -7.336 4.324 1.00 95.69 99 GLU A N 1
ATOM 739 C CA . GLU A 1 99 ? -3.430 -7.429 3.177 1.00 95.69 99 GLU A CA 1
ATOM 740 C C . GLU A 1 99 ? -3.613 -6.201 2.285 1.00 95.69 99 GLU A C 1
ATOM 742 O O . GLU A 1 99 ? -4.736 -5.737 2.070 1.00 95.69 99 GLU A O 1
ATOM 747 N N . LEU A 1 100 ? -2.517 -5.692 1.734 1.00 96.88 100 LEU A N 1
ATOM 748 C CA . LEU A 1 100 ? -2.515 -4.663 0.705 1.00 96.88 100 LEU A CA 1
ATOM 749 C C . LEU A 1 100 ? -2.929 -5.282 -0.632 1.00 96.88 100 LEU A C 1
ATOM 751 O O . LEU A 1 100 ? -2.262 -6.190 -1.126 1.00 96.88 100 LEU A O 1
ATOM 755 N N . VAL A 1 101 ? -4.001 -4.766 -1.229 1.00 97.31 101 VAL A N 1
ATOM 756 C CA . VAL A 1 101 ? -4.495 -5.202 -2.549 1.00 97.31 101 VAL A CA 1
ATOM 757 C C . VAL A 1 101 ? -4.249 -4.168 -3.636 1.00 97.31 101 VAL A C 1
ATOM 759 O O . VAL A 1 101 ? -4.171 -4.513 -4.810 1.00 97.31 101 VAL A O 1
ATOM 762 N N . LEU A 1 102 ? -4.118 -2.896 -3.268 1.00 98.06 102 LEU A N 1
ATOM 763 C CA . LEU A 1 102 ? -3.792 -1.843 -4.215 1.00 98.06 102 LEU A CA 1
ATOM 764 C C . LEU A 1 102 ? -2.918 -0.794 -3.551 1.00 98.06 102 LEU A C 1
ATOM 766 O O . LEU A 1 102 ? -3.214 -0.361 -2.439 1.00 98.06 102 LEU A O 1
ATOM 770 N N . LEU A 1 103 ? -1.894 -0.350 -4.269 1.00 98.12 103 LEU A N 1
ATOM 771 C CA . LEU A 1 103 ? -1.139 0.851 -3.959 1.00 98.12 103 LEU A CA 1
ATOM 772 C C . LEU A 1 103 ? -1.088 1.733 -5.202 1.00 98.12 103 LEU A C 1
ATOM 774 O O . LEU A 1 103 ? -0.657 1.307 -6.267 1.00 98.12 103 LEU A O 1
ATOM 778 N N . HIS A 1 104 ? -1.534 2.969 -5.056 1.00 98.25 104 HIS A N 1
ATOM 779 C CA . HIS A 1 104 ? -1.429 4.005 -6.065 1.00 98.25 104 HIS A CA 1
ATOM 780 C C . HIS A 1 104 ? -0.592 5.150 -5.505 1.00 98.25 104 HIS A C 1
ATOM 782 O O . HIS A 1 104 ? -0.873 5.631 -4.408 1.00 98.25 104 HIS A O 1
ATOM 788 N N . ILE A 1 105 ? 0.421 5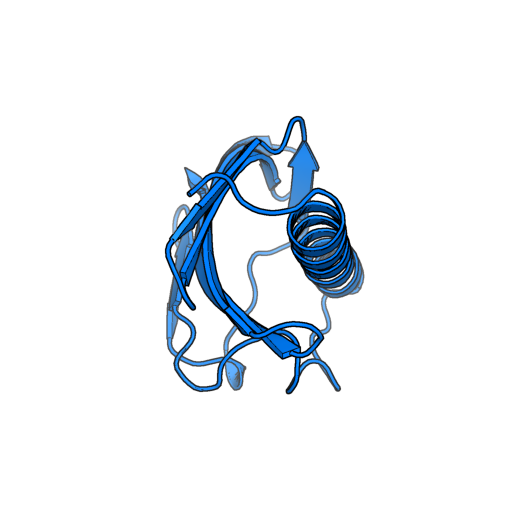.578 -6.250 1.00 97.38 105 ILE A N 1
ATOM 789 C CA . ILE A 1 105 ? 1.289 6.711 -5.927 1.00 97.38 105 ILE A CA 1
ATOM 790 C C . ILE A 1 105 ? 1.169 7.717 -7.071 1.00 97.38 105 ILE A C 1
ATOM 792 O O . ILE A 1 105 ? 1.270 7.323 -8.231 1.00 97.38 105 ILE A O 1
ATOM 796 N N . ALA A 1 106 ? 0.965 8.989 -6.740 1.00 92.31 106 ALA A N 1
ATOM 797 C CA . ALA A 1 106 ? 0.833 10.103 -7.674 1.00 92.31 106 ALA A CA 1
ATOM 798 C C . ALA A 1 106 ? 1.867 11.191 -7.377 1.00 92.31 106 ALA A C 1
ATOM 800 O O . ALA A 1 106 ? 2.070 11.501 -6.176 1.00 92.31 106 ALA A O 1
#

Foldseek 3Di:
DWDDPQVVVLVVVLVVVVLVCQQVQHCVVVPQAADQQAWEAEVVDTDGGPVRDHQHRKDFDDWDWTDDDFKIKIKGWMAHVNRIWIKIWMWGGDDNRIYTRYIYTD

pLDDT: mean 92.16, std 6.6, range [60.47, 98.31]

Organism: NCBI:txid1076179

Radius of gyration: 12.69 Å; chains: 1; bounding box: 35×27×32 Å